Protein AF-A0A0E2YXA4-F1 (afdb_monomer_lite)

Secondary structure (DSSP, 8-state):
---TTTSS-HHHHHHHHHHHSPTT-----------HHHHIIIIIIIIIIS--S-TTSS-GGGPPPHHHHHHHHHHTT---------

Organism: NCBI:txid314279

Structure (mmCIF, N/CA/C/O backbone):
data_AF-A0A0E2YXA4-F1
#
_entry.id   AF-A0A0E2YXA4-F1
#
loop_
_atom_site.group_PDB
_atom_site.id
_atom_site.type_symbol
_atom_site.label_atom_id
_atom_site.label_alt_id
_atom_site.label_comp_id
_atom_site.label_asym_id
_atom_site.label_entity_id
_atom_site.label_seq_id
_atom_site.pdbx_PDB_ins_code
_atom_site.Cartn_x
_atom_site.Cartn_y
_atom_site.Cartn_z
_atom_site.occupancy
_atom_site.B_iso_or_equiv
_atom_site.auth_seq_id
_atom_site.auth_comp_id
_atom_site.auth_asym_id
_atom_site.auth_atom_id
_atom_site.pdbx_PDB_model_num
ATOM 1 N N . MET A 1 1 ? 7.329 1.505 2.737 1.00 46.97 1 MET A N 1
ATOM 2 C CA . MET A 1 1 ? 7.700 0.075 2.711 1.00 46.97 1 MET A CA 1
ATOM 3 C C . MET A 1 1 ? 6.934 -0.515 1.537 1.00 46.97 1 MET A C 1
ATOM 5 O O . MET A 1 1 ? 5.742 -0.764 1.669 1.00 46.97 1 MET A O 1
ATOM 9 N N . GLU A 1 2 ? 7.570 -0.625 0.371 1.00 59.03 2 GLU A N 1
ATOM 10 C CA . GLU A 1 2 ? 6.926 -1.117 -0.857 1.00 59.03 2 GLU A CA 1
ATOM 11 C C . GLU A 1 2 ? 6.851 -2.646 -0.792 1.00 59.03 2 GLU A C 1
ATOM 13 O O . GLU A 1 2 ? 7.736 -3.352 -1.254 1.00 59.03 2 GLU A O 1
ATOM 18 N N . MET A 1 3 ? 5.858 -3.159 -0.063 1.00 69.94 3 MET A N 1
ATOM 19 C CA . MET A 1 3 ? 5.714 -4.595 0.214 1.00 69.94 3 MET A CA 1
ATOM 20 C C . MET A 1 3 ? 4.454 -5.179 -0.431 1.00 69.94 3 MET A C 1
ATOM 22 O O . MET A 1 3 ? 4.468 -6.321 -0.886 1.00 69.94 3 MET A O 1
ATOM 26 N N . LEU A 1 4 ? 3.384 -4.382 -0.549 1.00 68.38 4 LEU A N 1
ATOM 27 C CA . LEU A 1 4 ? 2.093 -4.841 -1.075 1.00 68.38 4 LEU A CA 1
ATOM 28 C C . LEU A 1 4 ? 2.134 -5.231 -2.563 1.00 68.38 4 LEU A C 1
ATOM 30 O O . LEU A 1 4 ? 1.330 -6.049 -2.994 1.00 68.38 4 LEU A O 1
ATOM 34 N N . GLU A 1 5 ? 3.073 -4.690 -3.336 1.00 62.75 5 GLU A N 1
ATOM 35 C CA . GLU A 1 5 ? 3.259 -5.026 -4.756 1.00 62.75 5 GLU A CA 1
ATOM 36 C C . GLU A 1 5 ? 4.086 -6.300 -4.986 1.00 62.75 5 GLU A C 1
ATOM 38 O O . GLU A 1 5 ? 4.113 -6.834 -6.091 1.00 62.75 5 GLU A O 1
ATOM 43 N N . HIS A 1 6 ? 4.732 -6.829 -3.945 1.00 69.38 6 HIS A N 1
ATOM 44 C CA . HIS A 1 6 ? 5.535 -8.051 -4.032 1.00 69.38 6 HIS A CA 1
ATOM 45 C C . HIS A 1 6 ? 4.827 -9.284 -3.458 1.00 69.38 6 HIS A C 1
ATOM 47 O O . HIS A 1 6 ? 5.357 -10.392 -3.551 1.00 69.38 6 HIS A O 1
ATOM 53 N N . VAL A 1 7 ? 3.632 -9.118 -2.884 1.00 74.94 7 VAL A N 1
ATOM 54 C CA . VAL A 1 7 ? 2.840 -10.226 -2.336 1.00 74.94 7 VAL A CA 1
ATOM 55 C C . VAL A 1 7 ? 1.809 -10.737 -3.349 1.00 74.94 7 VAL A C 1
ATOM 57 O O . VAL A 1 7 ? 1.243 -9.948 -4.104 1.00 74.94 7 VAL A O 1
ATOM 60 N N . PRO A 1 8 ? 1.523 -12.053 -3.366 1.00 72.56 8 PRO A N 1
ATOM 61 C CA . PRO A 1 8 ? 0.571 -12.637 -4.312 1.00 72.56 8 PRO A CA 1
ATOM 62 C C . PRO A 1 8 ? -0.884 -12.219 -4.046 1.00 72.56 8 PRO A C 1
ATOM 64 O O . PRO A 1 8 ? -1.669 -12.138 -4.985 1.00 72.56 8 PRO A O 1
ATOM 67 N N . ASP A 1 9 ? -1.243 -11.934 -2.789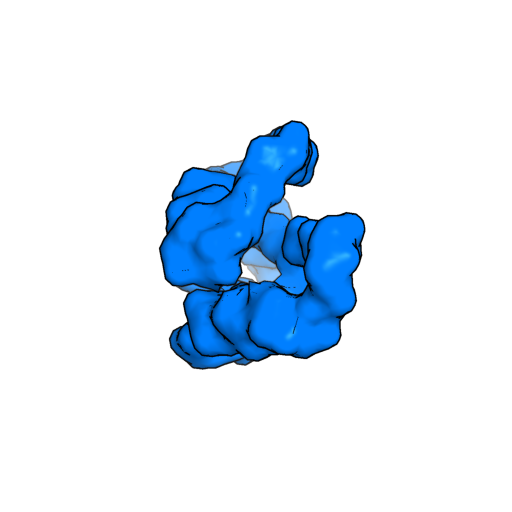 1.00 83.00 9 ASP A N 1
ATOM 68 C CA . ASP A 1 9 ? -2.567 -11.428 -2.411 1.00 83.00 9 ASP A CA 1
ATOM 69 C C . ASP A 1 9 ? -2.448 -10.260 -1.407 1.00 83.00 9 ASP A C 1
ATOM 71 O O . ASP A 1 9 ? -2.349 -10.496 -0.197 1.00 83.00 9 ASP A O 1
ATOM 75 N N . PRO A 1 10 ? -2.485 -8.993 -1.864 1.00 84.94 10 PRO A N 1
ATOM 76 C CA . PRO A 1 10 ? -2.411 -7.828 -0.980 1.00 84.94 10 PRO A CA 1
ATOM 77 C C . PRO A 1 10 ? -3.616 -7.708 -0.033 1.00 84.94 10 PRO A C 1
ATOM 79 O O . PRO A 1 10 ? -3.489 -7.134 1.050 1.00 84.94 10 PRO A O 1
ATOM 82 N N . MET A 1 11 ? -4.775 -8.283 -0.379 1.00 86.31 11 MET A N 1
ATOM 83 C CA . MET A 1 11 ? -5.951 -8.266 0.495 1.00 86.31 11 MET A CA 1
ATOM 84 C C . MET A 1 11 ? -5.723 -9.137 1.736 1.00 86.31 11 MET A C 1
ATOM 86 O O . MET A 1 11 ? -6.130 -8.758 2.836 1.00 86.31 11 MET A O 1
ATOM 90 N N . SER A 1 12 ? -5.044 -10.278 1.595 1.00 87.94 12 SER A N 1
ATOM 91 C CA . SER A 1 12 ? -4.696 -11.122 2.746 1.00 87.94 12 SER A CA 1
ATOM 92 C C . SER A 1 12 ? -3.850 -10.367 3.779 1.00 87.94 12 SER A C 1
ATOM 94 O O . SER A 1 12 ? -4.145 -10.422 4.974 1.00 87.94 12 SER A O 1
ATOM 96 N N . VAL A 1 13 ? -2.873 -9.578 3.317 1.00 88.69 13 VAL A N 1
ATOM 97 C CA . VAL A 1 13 ? -1.998 -8.765 4.173 1.00 88.69 13 VAL A CA 1
ATOM 98 C C . VAL A 1 13 ? -2.793 -7.672 4.876 1.00 88.69 13 VAL A C 1
ATOM 100 O O . VAL A 1 13 ? -2.699 -7.533 6.092 1.00 88.69 13 VAL A O 1
ATOM 103 N N . ILE A 1 14 ? -3.635 -6.938 4.142 1.00 89.06 14 ILE A N 1
ATOM 104 C CA . ILE A 1 14 ? -4.461 -5.867 4.718 1.00 89.06 14 ILE A CA 1
ATOM 105 C C . ILE A 1 14 ? -5.407 -6.424 5.793 1.00 89.06 14 ILE A C 1
ATOM 107 O O . ILE A 1 14 ? -5.544 -5.818 6.856 1.00 89.06 14 ILE A O 1
ATOM 111 N N . ARG A 1 15 ? -6.012 -7.601 5.569 1.00 90.06 15 ARG A N 1
ATOM 112 C CA . ARG A 1 15 ? -6.854 -8.276 6.574 1.00 90.06 15 ARG A CA 1
ATOM 113 C C . ARG A 1 15 ? -6.065 -8.691 7.808 1.00 90.06 15 ARG A C 1
ATOM 115 O O . ARG A 1 15 ? -6.532 -8.457 8.918 1.00 90.06 15 ARG A O 1
ATOM 122 N N . ALA A 1 16 ? -4.886 -9.282 7.628 1.00 90.00 16 ALA A N 1
ATOM 123 C CA . ALA A 1 16 ? -4.036 -9.680 8.745 1.00 90.00 16 ALA A CA 1
ATOM 124 C C . ALA A 1 16 ? -3.614 -8.461 9.581 1.00 90.00 16 ALA A C 1
ATOM 126 O O . ALA A 1 16 ? -3.732 -8.480 10.804 1.00 90.00 16 ALA A O 1
ATOM 127 N N . CYS A 1 17 ? -3.207 -7.366 8.931 1.00 90.38 17 CYS A N 1
ATOM 128 C CA . CYS A 1 17 ? -2.894 -6.112 9.615 1.00 90.38 17 CYS A CA 1
ATOM 129 C C . CYS A 1 17 ? -4.104 -5.565 10.386 1.00 90.38 17 CYS A C 1
ATOM 131 O O . CYS A 1 17 ? -3.949 -5.160 11.535 1.00 90.38 17 CYS A O 1
ATOM 133 N N . ALA A 1 18 ? -5.302 -5.589 9.791 1.00 89.50 18 ALA A N 1
ATOM 134 C CA . ALA A 1 18 ? -6.529 -5.142 10.450 1.00 89.50 18 ALA A CA 1
ATOM 135 C C . ALA A 1 18 ? -6.876 -5.982 11.691 1.00 89.50 18 ALA A C 1
ATOM 137 O O . ALA A 1 18 ? -7.272 -5.427 12.710 1.00 89.50 18 ALA A O 1
ATOM 138 N N . GLN A 1 19 ? -6.683 -7.303 11.634 1.00 90.31 19 GLN A N 1
ATOM 139 C CA . GLN A 1 19 ? -6.933 -8.209 12.763 1.00 90.31 19 GLN A CA 1
ATOM 140 C C . GLN A 1 19 ? -5.917 -8.056 13.901 1.00 90.31 19 GLN A C 1
ATOM 142 O O . GLN A 1 19 ? -6.259 -8.263 15.063 1.00 90.31 19 GLN A O 1
ATOM 147 N N . LEU A 1 20 ? -4.666 -7.725 13.573 1.00 91.25 20 LEU A N 1
ATOM 148 C CA . LEU A 1 20 ? -3.582 -7.577 14.547 1.00 91.25 20 LEU A CA 1
ATOM 149 C C . LEU A 1 20 ? -3.533 -6.186 15.188 1.00 91.25 20 LEU A C 1
ATOM 151 O O . LEU A 1 20 ? -2.907 -6.010 16.236 1.00 91.25 20 LEU A O 1
ATOM 155 N N . ALA A 1 21 ? -4.155 -5.186 14.564 1.00 89.75 21 ALA A N 1
ATOM 156 C CA . ALA A 1 21 ? -4.212 -3.845 15.114 1.00 89.75 21 ALA A CA 1
ATOM 157 C C . ALA A 1 21 ? -5.046 -3.814 16.402 1.00 89.75 21 ALA A C 1
ATOM 159 O O . ALA A 1 21 ? -6.086 -4.459 16.530 1.00 89.75 21 ALA A O 1
ATOM 160 N N . LYS A 1 22 ? -4.595 -3.015 17.375 1.00 89.94 22 LYS A N 1
ATOM 161 C CA . LYS A 1 22 ? -5.400 -2.725 18.567 1.00 89.94 22 LYS A CA 1
ATOM 162 C C . LYS A 1 22 ? -6.680 -1.982 18.153 1.00 89.94 22 LYS A C 1
ATOM 164 O O . LYS A 1 22 ? -6.641 -1.237 17.172 1.00 89.94 22 LYS A O 1
ATOM 169 N N . PRO A 1 23 ? -7.782 -2.098 18.915 1.00 86.12 23 PRO A N 1
ATOM 170 C CA . PRO A 1 23 ? -8.954 -1.251 18.711 1.00 86.12 23 PRO A CA 1
ATOM 171 C C . PRO A 1 23 ? -8.557 0.234 18.687 1.00 86.12 23 PRO A C 1
ATOM 173 O O . PRO A 1 23 ? -7.807 0.677 19.558 1.00 86.12 23 PRO A O 1
ATOM 176 N N . ASN A 1 24 ? -9.038 0.986 17.691 1.00 84.12 24 ASN A N 1
ATOM 177 C CA . ASN A 1 24 ? -8.660 2.386 17.418 1.00 84.12 24 ASN A CA 1
ATOM 178 C C . ASN A 1 24 ? -7.166 2.612 17.094 1.00 84.12 24 ASN A C 1
ATOM 180 O O . ASN A 1 24 ? -6.660 3.729 17.199 1.00 84.12 24 ASN A O 1
ATOM 184 N N . GLY A 1 25 ? -6.441 1.554 16.731 1.00 86.44 25 GLY A N 1
ATOM 185 C CA . GLY A 1 25 ? -5.070 1.636 16.249 1.00 86.44 25 GLY A CA 1
ATOM 186 C C . GLY A 1 25 ? -4.992 2.171 14.820 1.00 86.44 25 GLY A C 1
ATOM 187 O O . GLY A 1 25 ? -5.926 2.040 14.033 1.00 86.44 25 GLY A O 1
ATOM 188 N N . TRP A 1 26 ? -3.839 2.742 14.481 1.00 88.12 26 TRP A N 1
ATOM 189 C CA . TRP A 1 26 ? -3.560 3.260 13.145 1.00 88.12 26 TRP A CA 1
ATOM 190 C C . TRP A 1 26 ? -2.771 2.244 12.330 1.00 88.12 26 TRP A C 1
ATOM 192 O O . TRP A 1 26 ? -1.820 1.641 12.831 1.00 88.12 26 TRP A O 1
ATOM 202 N N . ILE A 1 27 ? -3.136 2.099 11.058 1.00 87.88 27 ILE A N 1
ATOM 203 C CA . ILE A 1 27 ? -2.397 1.293 10.088 1.00 87.88 27 ILE A CA 1
ATOM 204 C C . ILE A 1 27 ? -2.043 2.189 8.909 1.00 87.88 27 ILE A C 1
ATOM 206 O O . ILE A 1 27 ? -2.902 2.867 8.350 1.00 87.88 27 ILE A O 1
ATOM 210 N N . PHE A 1 28 ? -0.771 2.176 8.529 1.00 87.94 28 PHE A N 1
ATOM 211 C CA . PHE A 1 28 ? -0.260 2.942 7.402 1.00 87.94 28 PHE A CA 1
ATOM 212 C C . PHE A 1 28 ? 0.155 1.978 6.296 1.00 87.94 28 PHE A C 1
ATOM 214 O O . PHE A 1 28 ? 0.980 1.092 6.519 1.00 87.94 28 PHE A O 1
ATOM 221 N N . PHE A 1 29 ? -0.402 2.168 5.103 1.00 85.88 29 PHE A N 1
ATOM 222 C CA . PHE A 1 29 ? -0.034 1.417 3.906 1.00 85.88 29 PHE A CA 1
ATOM 223 C C . PHE A 1 29 ? 0.649 2.350 2.902 1.00 85.88 29 PHE A C 1
ATOM 225 O O . PHE A 1 29 ? 0.201 3.476 2.692 1.00 85.88 29 PHE A O 1
ATOM 232 N N . SER A 1 30 ? 1.720 1.872 2.270 1.00 81.69 30 SER A N 1
ATOM 233 C CA . SER A 1 30 ? 2.429 2.556 1.179 1.00 81.69 30 SER A CA 1
ATOM 234 C C . SER A 1 30 ? 2.544 1.617 -0.021 1.00 81.69 30 SER A C 1
ATOM 236 O O . SER A 1 30 ? 2.846 0.437 0.167 1.00 81.69 30 SER A O 1
ATOM 238 N N . THR A 1 31 ? 2.274 2.124 -1.223 1.00 79.00 31 THR A N 1
ATOM 239 C CA . THR A 1 31 ? 2.374 1.378 -2.485 1.00 79.00 31 THR A CA 1
ATOM 240 C C . THR A 1 31 ? 2.665 2.331 -3.643 1.00 79.00 31 THR A C 1
ATOM 242 O O . THR A 1 31 ? 2.283 3.508 -3.588 1.00 79.00 31 THR A O 1
ATOM 245 N N . ILE A 1 32 ? 3.268 1.824 -4.718 1.00 77.38 32 ILE A N 1
ATOM 246 C CA . ILE A 1 32 ? 3.435 2.562 -5.965 1.00 77.38 32 ILE A CA 1
ATOM 247 C C . ILE A 1 32 ? 2.088 2.676 -6.688 1.00 77.38 32 ILE A C 1
ATOM 249 O O . ILE A 1 32 ? 1.463 1.684 -7.072 1.00 77.38 32 ILE A O 1
ATOM 253 N N . ASN A 1 33 ? 1.649 3.917 -6.930 1.00 79.56 33 ASN A N 1
ATOM 254 C CA . ASN A 1 33 ? 0.440 4.172 -7.706 1.00 79.56 33 ASN A CA 1
ATOM 255 C C . ASN A 1 33 ? 0.625 3.706 -9.156 1.00 79.56 33 ASN A C 1
ATOM 257 O O . ASN A 1 33 ? 1.506 4.191 -9.878 1.00 79.56 33 ASN A O 1
ATOM 261 N N . ARG A 1 34 ? -0.285 2.838 -9.609 1.00 77.12 34 ARG A N 1
ATOM 262 C CA . ARG A 1 34 ? -0.422 2.430 -11.010 1.00 77.12 34 ARG A CA 1
ATOM 263 C C . ARG A 1 34 ? -0.971 3.572 -11.869 1.00 77.12 34 ARG A C 1
ATOM 265 O O . ARG A 1 34 ? -2.139 3.579 -12.268 1.00 77.12 34 ARG A O 1
ATOM 272 N N . ASN A 1 35 ? -0.101 4.527 -12.179 1.00 76.69 35 ASN A N 1
ATOM 273 C CA . ASN A 1 35 ? -0.352 5.606 -13.125 1.00 76.69 35 ASN A CA 1
ATOM 274 C C . ASN A 1 35 ? 0.700 5.584 -14.265 1.00 76.69 35 ASN A C 1
ATOM 276 O O . ASN A 1 35 ? 1.755 4.957 -14.123 1.00 76.69 35 ASN A O 1
ATOM 280 N N . PRO A 1 36 ? 0.426 6.206 -15.425 1.00 69.31 36 PRO A N 1
ATOM 281 C CA . PRO A 1 36 ? 1.350 6.187 -16.564 1.00 69.31 36 PRO A CA 1
ATOM 282 C C . PRO A 1 36 ? 2.685 6.899 -16.295 1.00 69.31 36 PRO A C 1
ATOM 284 O O . PRO A 1 36 ? 3.693 6.568 -16.914 1.00 69.31 36 PRO A O 1
ATOM 287 N N . LYS A 1 37 ? 2.717 7.858 -15.358 1.00 70.62 37 LYS A N 1
ATOM 288 C CA . LYS A 1 37 ? 3.948 8.561 -14.967 1.00 70.62 37 LYS A CA 1
ATOM 289 C C . LYS A 1 37 ? 4.883 7.630 -14.193 1.00 70.62 37 LYS A C 1
ATOM 291 O O . LYS A 1 37 ? 6.062 7.566 -14.515 1.00 70.62 37 LYS A O 1
ATOM 296 N N . SER A 1 38 ? 4.357 6.858 -13.242 1.00 70.50 38 SER A N 1
ATOM 297 C CA . SER A 1 38 ? 5.095 5.842 -12.488 1.00 70.50 38 SER A CA 1
ATOM 298 C C . SER A 1 38 ? 5.667 4.778 -13.421 1.00 70.50 38 SER A C 1
ATOM 300 O O . SER A 1 38 ? 6.820 4.404 -13.265 1.00 70.50 38 SER A O 1
ATOM 302 N N . TYR A 1 39 ? 4.913 4.352 -14.444 1.00 69.75 39 TYR A N 1
ATOM 303 C CA . TYR A 1 39 ? 5.430 3.458 -15.490 1.00 69.75 39 TYR A CA 1
ATOM 304 C C . TYR A 1 39 ? 6.625 4.071 -16.235 1.00 69.75 39 TYR A C 1
ATOM 306 O O . TYR A 1 39 ? 7.666 3.435 -16.390 1.00 69.75 39 TYR A O 1
ATOM 314 N N . LEU A 1 40 ? 6.490 5.328 -16.669 1.00 74.25 40 LEU A N 1
ATOM 315 C CA . LEU A 1 40 ? 7.531 6.028 -17.417 1.00 74.25 40 LEU A CA 1
ATOM 316 C C . LEU A 1 40 ? 8.810 6.223 -16.588 1.00 74.25 40 LEU A C 1
ATOM 318 O O . LEU A 1 40 ? 9.901 6.031 -17.110 1.00 74.25 40 LEU A O 1
ATOM 322 N N . PHE A 1 41 ? 8.703 6.567 -15.305 1.00 70.50 41 PHE A N 1
ATOM 323 C CA . PHE A 1 41 ? 9.879 6.772 -14.456 1.00 70.50 41 PHE A CA 1
ATOM 324 C C . PHE A 1 41 ? 10.492 5.459 -13.951 1.00 70.50 41 PHE A C 1
ATOM 326 O O . PHE A 1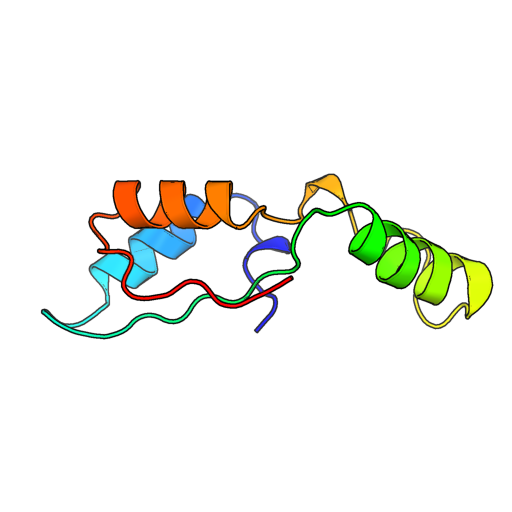 41 ? 11.705 5.282 -14.063 1.00 70.50 41 PHE A O 1
ATOM 333 N N . ALA A 1 42 ? 9.677 4.538 -13.424 1.00 65.75 42 ALA A N 1
ATOM 334 C CA . ALA A 1 42 ? 10.171 3.318 -12.784 1.00 65.75 42 ALA A CA 1
ATOM 335 C C . ALA A 1 42 ? 10.642 2.270 -13.797 1.00 65.75 42 ALA A C 1
ATOM 337 O O . ALA A 1 42 ? 11.676 1.649 -13.591 1.00 65.75 42 ALA A O 1
ATOM 338 N N . ILE A 1 43 ? 9.919 2.095 -14.906 1.00 68.44 43 ILE A N 1
ATOM 339 C CA . ILE A 1 43 ? 10.261 1.075 -15.902 1.00 68.44 43 ILE A CA 1
ATOM 340 C C . ILE A 1 43 ? 11.123 1.705 -16.988 1.00 68.44 43 ILE A C 1
ATOM 342 O O . ILE A 1 43 ? 12.289 1.354 -17.135 1.00 68.44 43 ILE A O 1
ATOM 346 N N . ILE A 1 44 ? 10.605 2.691 -17.723 1.00 68.25 44 ILE A N 1
ATOM 347 C CA . ILE A 1 44 ? 11.348 3.250 -18.864 1.00 68.25 44 ILE A CA 1
ATOM 348 C C . ILE A 1 44 ? 12.594 4.017 -18.390 1.00 68.25 44 ILE A C 1
ATOM 350 O O . ILE A 1 44 ? 13.684 3.797 -18.911 1.00 68.25 44 ILE A O 1
ATOM 354 N N . GLY A 1 45 ? 12.461 4.875 -17.379 1.00 70.44 45 GLY A N 1
ATOM 355 C CA . GLY A 1 45 ? 13.569 5.662 -16.843 1.00 70.44 45 GLY A CA 1
ATOM 356 C C . GLY A 1 45 ? 14.652 4.797 -16.203 1.00 70.44 45 GLY A C 1
ATOM 357 O O . GLY A 1 45 ? 15.798 4.813 -16.651 1.00 70.44 45 GLY A O 1
ATOM 358 N N . ALA A 1 46 ? 14.304 4.033 -15.168 1.00 64.69 46 ALA A N 1
ATOM 359 C CA . ALA A 1 46 ? 15.299 3.308 -14.381 1.00 64.69 46 ALA A CA 1
ATOM 360 C C . ALA A 1 46 ? 15.811 2.018 -15.050 1.00 64.69 46 ALA A C 1
ATOM 362 O O . ALA A 1 46 ? 17.012 1.751 -14.979 1.00 64.69 46 ALA A O 1
ATOM 363 N N . GLU A 1 47 ? 14.952 1.237 -15.718 1.00 65.69 47 GLU A N 1
ATOM 364 C CA . GLU A 1 47 ? 15.357 -0.047 -16.319 1.00 65.69 47 GLU A CA 1
ATOM 365 C C . GLU A 1 47 ? 15.868 0.096 -17.757 1.00 65.69 47 GLU A C 1
ATOM 367 O O . GLU A 1 47 ? 16.833 -0.568 -18.132 1.00 65.69 47 GLU A O 1
ATOM 372 N N . TYR A 1 48 ? 15.247 0.946 -18.585 1.00 64.94 48 TYR A N 1
ATOM 373 C CA . TYR A 1 48 ? 15.591 1.025 -20.015 1.00 64.94 48 TYR A CA 1
ATOM 374 C C . TYR A 1 48 ? 16.576 2.142 -20.361 1.00 64.94 48 TYR A C 1
ATOM 376 O O . TYR A 1 48 ? 17.416 1.938 -21.235 1.00 64.94 48 TYR A O 1
ATOM 384 N N . VAL A 1 49 ? 16.484 3.306 -19.710 1.00 75.00 49 VAL A N 1
ATOM 385 C CA . VAL A 1 49 ? 17.332 4.469 -20.027 1.00 75.00 49 VAL A CA 1
ATOM 386 C C . VAL A 1 49 ? 18.573 4.518 -19.141 1.00 75.00 49 VAL A C 1
ATOM 388 O O . VAL A 1 49 ? 19.683 4.647 -19.647 1.00 75.00 49 VAL A O 1
ATOM 391 N N . LEU A 1 50 ? 18.399 4.411 -17.823 1.00 73.31 50 LEU A N 1
ATOM 392 C CA . LEU A 1 50 ? 19.492 4.548 -16.857 1.00 73.31 50 LEU A CA 1
ATOM 393 C C . LEU A 1 50 ? 20.192 3.218 -16.539 1.00 73.31 50 LEU A C 1
ATOM 395 O O . LEU A 1 50 ? 21.276 3.237 -15.963 1.00 73.31 50 LEU A O 1
ATOM 399 N N . ASN A 1 51 ? 19.593 2.083 -16.922 1.00 65.94 51 ASN A N 1
ATOM 400 C CA . ASN A 1 51 ? 20.113 0.725 -16.712 1.00 65.94 51 ASN A CA 1
ATOM 401 C C . ASN A 1 51 ? 20.534 0.452 -15.250 1.00 65.94 51 ASN A C 1
ATOM 403 O O . ASN A 1 51 ? 21.478 -0.291 -14.985 1.00 65.94 51 ASN A O 1
ATOM 407 N N . LEU A 1 52 ? 19.847 1.094 -14.300 1.00 65.94 52 LEU A N 1
ATOM 408 C CA . LEU A 1 52 ? 20.130 1.016 -12.864 1.00 65.94 52 LEU A CA 1
ATOM 409 C C . LEU A 1 52 ? 19.622 -0.295 -12.253 1.00 65.94 52 LEU A C 1
ATOM 411 O O . LEU A 1 52 ? 20.085 -0.695 -11.187 1.00 65.94 52 LEU A O 1
ATOM 415 N N . LEU A 1 53 ? 18.665 -0.952 -12.915 1.00 63.19 53 LEU A N 1
ATOM 416 C CA . LEU A 1 53 ? 18.027 -2.184 -12.462 1.00 63.19 53 LEU A CA 1
ATOM 417 C C . LEU A 1 53 ? 17.854 -3.172 -13.626 1.00 63.19 53 LEU A C 1
ATOM 419 O O . LEU A 1 53 ? 17.655 -2.742 -14.766 1.00 63.19 53 LEU A O 1
ATOM 423 N N . PRO A 1 54 ? 17.904 -4.493 -13.363 1.00 62.44 54 PRO A N 1
ATOM 424 C CA . PRO A 1 54 ? 17.638 -5.510 -14.372 1.00 62.44 54 PRO A CA 1
ATOM 425 C C . PRO A 1 54 ? 16.251 -5.326 -14.990 1.00 62.44 54 PRO A C 1
ATOM 427 O O . PRO A 1 54 ? 15.279 -5.037 -14.290 1.00 62.44 54 PRO A O 1
ATOM 430 N N . ARG A 1 55 ? 16.145 -5.535 -16.302 1.00 60.94 55 ARG A N 1
ATOM 431 C CA . ARG A 1 55 ? 14.866 -5.455 -17.017 1.00 60.94 55 ARG A CA 1
ATOM 432 C C . ARG A 1 55 ? 13.853 -6.443 -16.441 1.00 60.94 55 ARG A C 1
ATOM 434 O O . ARG A 1 55 ? 14.164 -7.624 -16.296 1.00 60.94 55 ARG A O 1
ATOM 441 N N . GLY A 1 56 ? 12.641 -5.961 -16.182 1.00 63.88 56 GLY A N 1
ATOM 442 C CA . GLY A 1 56 ? 11.552 -6.759 -15.620 1.00 63.88 56 GLY A CA 1
ATOM 443 C C . GLY A 1 56 ? 11.575 -6.849 -14.094 1.00 63.88 56 GLY A C 1
ATOM 444 O O . GLY A 1 56 ? 10.904 -7.711 -13.535 1.00 63.88 56 GLY A O 1
ATOM 445 N N . THR A 1 57 ? 12.329 -5.974 -13.420 1.00 60.66 57 THR A N 1
ATOM 446 C CA . THR A 1 57 ? 12.321 -5.881 -11.952 1.00 60.66 57 THR A CA 1
ATOM 447 C C . THR A 1 57 ? 10.995 -5.301 -11.446 1.00 60.66 57 THR A C 1
ATOM 449 O O . THR A 1 57 ? 10.499 -5.733 -10.406 1.00 60.66 57 THR A O 1
ATOM 452 N N . HIS A 1 58 ? 10.370 -4.390 -12.201 1.00 65.81 58 HIS A N 1
ATOM 453 C CA . HIS A 1 58 ? 9.047 -3.855 -11.888 1.00 65.81 58 HIS A CA 1
ATOM 454 C C . HIS A 1 58 ? 7.979 -4.369 -12.856 1.00 65.81 58 HIS A C 1
ATOM 456 O O . HIS A 1 58 ? 7.942 -4.031 -14.041 1.00 65.81 58 HIS A O 1
ATOM 462 N N . GLU A 1 59 ? 7.026 -5.131 -12.327 1.00 62.81 59 GLU A N 1
ATOM 463 C CA . GLU A 1 59 ? 5.822 -5.506 -13.060 1.00 62.81 59 GLU A CA 1
ATOM 464 C C . GLU A 1 59 ? 4.724 -4.470 -12.809 1.00 62.81 59 GLU A C 1
ATOM 466 O O . GLU A 1 59 ? 4.080 -4.465 -11.763 1.00 62.81 59 GLU A O 1
ATOM 471 N N . TYR A 1 60 ? 4.447 -3.621 -13.802 1.00 61.88 60 TYR A N 1
ATOM 472 C CA . TYR A 1 60 ? 3.392 -2.598 -13.725 1.00 61.88 60 TYR A CA 1
ATOM 473 C C . TYR A 1 60 ? 2.013 -3.144 -13.320 1.00 61.88 60 TYR A C 1
ATOM 475 O O . TYR A 1 60 ? 1.193 -2.439 -12.730 1.00 61.88 60 TYR A O 1
ATOM 483 N N . ALA A 1 61 ? 1.746 -4.412 -13.640 1.00 62.78 61 ALA A N 1
ATOM 484 C CA . ALA A 1 61 ? 0.515 -5.096 -13.268 1.00 62.78 61 ALA A CA 1
ATOM 485 C C . ALA A 1 61 ? 0.347 -5.253 -11.746 1.00 62.78 61 ALA A C 1
ATOM 487 O O . ALA A 1 61 ? -0.789 -5.323 -11.281 1.00 62.78 61 ALA A O 1
ATOM 488 N N . LYS A 1 62 ? 1.451 -5.275 -10.989 1.00 66.75 62 LYS A N 1
ATOM 489 C CA . LYS A 1 62 ? 1.468 -5.444 -9.532 1.00 66.75 62 LYS A CA 1
ATOM 490 C C . LYS A 1 62 ? 1.283 -4.135 -8.761 1.00 66.75 62 LYS A C 1
ATOM 492 O O . LYS A 1 62 ? 1.018 -4.170 -7.563 1.00 66.75 62 LYS A O 1
ATOM 497 N N . PHE A 1 63 ? 1.367 -2.987 -9.434 1.00 76.75 63 PHE A N 1
ATOM 498 C CA . PHE A 1 63 ? 1.108 -1.690 -8.811 1.00 76.75 63 PHE A CA 1
ATOM 499 C C . PHE A 1 63 ? -0.367 -1.546 -8.426 1.00 76.75 63 PHE A C 1
ATOM 501 O O . PHE A 1 63 ? -1.273 -1.860 -9.207 1.00 76.75 63 PHE A O 1
ATOM 508 N N . ILE A 1 64 ? -0.611 -1.007 -7.234 1.00 81.12 64 ILE A N 1
ATOM 509 C CA . ILE A 1 64 ? -1.950 -0.880 -6.661 1.00 81.12 64 ILE A CA 1
ATOM 510 C C . ILE A 1 64 ? -2.421 0.563 -6.837 1.00 81.12 64 ILE A C 1
ATOM 512 O O . ILE A 1 64 ? -1.754 1.518 -6.439 1.00 81.12 64 ILE A O 1
ATOM 516 N N . LYS A 1 65 ? -3.598 0.757 -7.440 1.00 84.75 65 LYS A N 1
ATOM 517 C CA . LYS A 1 65 ? -4.198 2.095 -7.506 1.00 84.75 65 LYS A CA 1
ATOM 518 C C . LYS A 1 65 ? -4.675 2.530 -6.116 1.00 84.75 65 LYS A C 1
ATOM 520 O O . LYS A 1 65 ? -5.211 1.705 -5.375 1.00 84.75 65 LYS A O 1
ATOM 525 N N . PRO A 1 66 ? -4.642 3.836 -5.803 1.00 84.44 66 PRO A N 1
ATOM 526 C CA . PRO A 1 66 ? -5.244 4.395 -4.594 1.00 84.44 66 PRO A CA 1
ATOM 527 C C . PRO A 1 66 ? -6.678 3.911 -4.338 1.00 84.44 66 PRO A C 1
ATOM 529 O O . PRO A 1 66 ? -7.035 3.564 -3.215 1.00 84.44 66 PRO A O 1
ATOM 532 N N . SER A 1 67 ? -7.495 3.818 -5.392 1.00 84.50 67 SER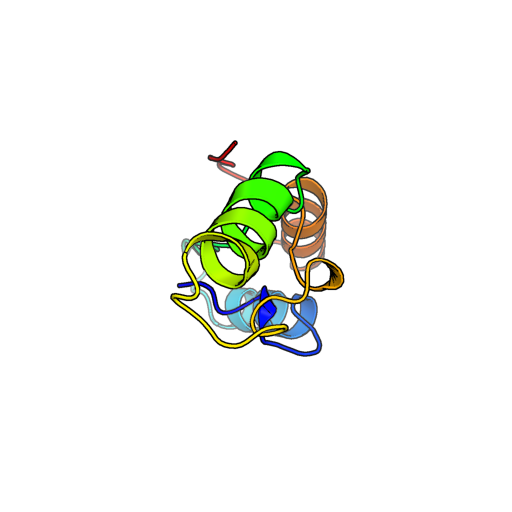 A N 1
ATOM 533 C CA . SER A 1 67 ? -8.873 3.325 -5.305 1.00 84.50 67 SER A CA 1
ATOM 534 C C . SER A 1 67 ? -8.968 1.831 -4.978 1.00 84.50 67 SER A C 1
ATOM 536 O O . SER A 1 67 ? -9.895 1.416 -4.282 1.00 84.50 67 SER A O 1
ATOM 538 N N . GLU A 1 68 ? -8.017 1.021 -5.449 1.00 85.94 68 GLU A N 1
ATOM 539 C CA . GLU A 1 68 ? -7.933 -0.408 -5.140 1.00 85.94 68 GLU A CA 1
ATOM 540 C C . GLU A 1 68 ? -7.543 -0.610 -3.676 1.00 85.94 68 GLU A C 1
ATOM 542 O O . GLU A 1 68 ? -8.221 -1.361 -2.976 1.00 85.94 68 GLU A O 1
ATOM 547 N N . LEU A 1 69 ? -6.540 0.132 -3.196 1.00 86.19 69 LEU A N 1
ATOM 548 C CA . LEU A 1 69 ? -6.117 0.108 -1.797 1.00 86.19 69 LEU A CA 1
ATOM 549 C C . LEU A 1 69 ? -7.242 0.562 -0.855 1.00 86.19 69 LEU A C 1
ATOM 551 O O . LEU A 1 69 ? -7.538 -0.123 0.121 1.00 86.19 69 LEU A O 1
ATOM 555 N N . ALA A 1 70 ? -7.930 1.662 -1.179 1.00 86.31 70 ALA A N 1
ATOM 556 C CA . ALA A 1 70 ? -9.060 2.155 -0.389 1.00 86.31 70 ALA A CA 1
ATOM 557 C C . ALA A 1 70 ? -10.210 1.135 -0.324 1.00 86.31 70 ALA A C 1
ATOM 559 O O . ALA A 1 70 ? -10.814 0.924 0.727 1.00 86.31 70 ALA A O 1
ATOM 560 N N . ARG A 1 71 ? -10.508 0.458 -1.442 1.00 88.75 71 ARG A N 1
ATOM 561 C CA . ARG A 1 71 ? -11.515 -0.611 -1.474 1.00 88.75 71 ARG A C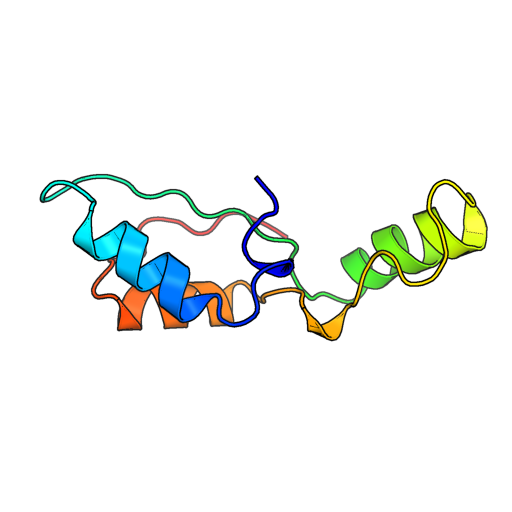A 1
ATOM 562 C C . ARG A 1 71 ? -11.104 -1.798 -0.602 1.00 88.75 71 ARG A C 1
ATOM 564 O O . ARG A 1 71 ? -11.946 -2.328 0.116 1.00 88.75 71 ARG A O 1
ATOM 571 N N . MET A 1 72 ? -9.839 -2.211 -0.655 1.00 89.69 72 MET A N 1
ATOM 572 C CA . MET A 1 72 ? -9.326 -3.288 0.194 1.00 89.69 72 MET A CA 1
ATOM 573 C C . MET A 1 72 ? -9.419 -2.913 1.678 1.00 89.69 72 MET A C 1
ATOM 575 O O . MET A 1 72 ? -9.937 -3.700 2.464 1.00 89.69 72 MET A O 1
ATOM 579 N N . ALA A 1 73 ? -9.018 -1.696 2.054 1.00 88.56 73 ALA A N 1
ATOM 580 C CA . ALA A 1 73 ? -9.119 -1.206 3.429 1.00 88.56 73 ALA A CA 1
ATOM 581 C C . ALA A 1 73 ? -10.563 -1.271 3.961 1.00 88.56 73 ALA A C 1
ATOM 583 O O . ALA A 1 73 ? -10.803 -1.881 5.003 1.00 88.56 73 ALA A O 1
ATOM 584 N N . ARG A 1 74 ? -11.542 -0.769 3.195 1.00 88.56 74 ARG A N 1
ATOM 585 C CA . ARG A 1 74 ? -12.966 -0.863 3.562 1.00 88.56 74 ARG A CA 1
ATOM 586 C C . ARG A 1 74 ? -13.455 -2.306 3.693 1.00 88.56 74 ARG A C 1
ATOM 588 O O . ARG A 1 74 ? -14.179 -2.627 4.630 1.00 88.56 74 ARG A O 1
ATOM 595 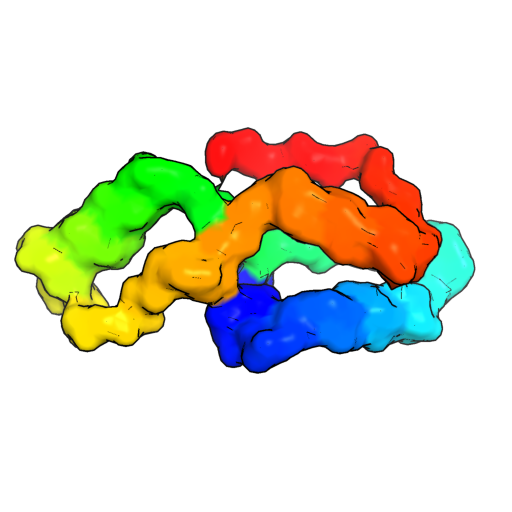N N . ASN A 1 75 ? -13.019 -3.197 2.801 1.00 89.69 75 ASN A N 1
ATOM 596 C CA . ASN A 1 75 ? -13.340 -4.627 2.878 1.00 89.69 75 ASN A CA 1
ATOM 597 C C . ASN A 1 75 ? -12.711 -5.332 4.095 1.00 89.69 75 ASN A C 1
ATOM 599 O O . ASN A 1 75 ? -13.143 -6.429 4.444 1.00 89.69 75 ASN A O 1
ATOM 603 N N . ALA A 1 76 ? -11.687 -4.741 4.714 1.00 89.06 76 ALA A N 1
ATOM 604 C CA . ALA A 1 76 ? -11.086 -5.196 5.966 1.00 89.06 76 ALA A CA 1
ATOM 605 C C . ALA A 1 76 ? -11.648 -4.463 7.199 1.00 89.06 76 ALA A C 1
ATOM 607 O O . ALA A 1 76 ? -11.057 -4.548 8.272 1.00 89.06 76 ALA A O 1
ATOM 608 N N . SER A 1 77 ? -12.768 -3.745 7.049 1.00 87.69 77 SER A N 1
ATOM 609 C CA . SER A 1 77 ? -13.400 -2.951 8.111 1.00 87.69 77 SER A CA 1
ATOM 610 C C . SER A 1 77 ? -12.509 -1.834 8.672 1.00 87.69 77 SER A C 1
ATOM 612 O O . SER A 1 77 ? -12.708 -1.396 9.802 1.00 87.69 77 SER A O 1
ATOM 614 N N . LEU A 1 78 ? -11.546 -1.351 7.880 1.00 86.31 78 LEU A N 1
ATOM 615 C CA . LEU A 1 78 ? -10.773 -0.152 8.193 1.00 86.31 78 LEU A CA 1
ATOM 616 C C . LEU A 1 78 ? -11.493 1.083 7.643 1.00 86.31 78 LEU A C 1
ATOM 618 O O . LEU A 1 78 ? -12.003 1.063 6.520 1.00 86.31 78 LEU A O 1
ATOM 622 N N . THR A 1 79 ? -11.494 2.164 8.418 1.00 81.88 79 THR A N 1
ATOM 623 C CA . THR A 1 79 ? -12.032 3.461 7.992 1.00 81.88 79 THR A CA 1
ATOM 624 C C . THR A 1 79 ? -10.939 4.265 7.297 1.00 81.88 79 THR A C 1
ATOM 626 O O . THR A 1 79 ? -9.841 4.424 7.832 1.00 81.88 79 THR A O 1
ATOM 629 N N . ASP A 1 80 ? -11.222 4.772 6.098 1.00 70.31 80 ASP A N 1
ATOM 630 C CA . ASP A 1 80 ? -10.299 5.647 5.383 1.00 70.31 80 ASP A CA 1
ATOM 631 C C . ASP A 1 80 ? -10.271 7.063 5.990 1.00 70.31 80 ASP A C 1
ATOM 633 O O . ASP A 1 80 ? -11.165 7.870 5.776 1.00 70.31 80 ASP A O 1
ATOM 637 N N . GLU A 1 81 ? -9.220 7.363 6.757 1.00 71.56 81 GLU A N 1
ATOM 638 C CA . GLU A 1 81 ? -8.977 8.695 7.339 1.00 71.56 81 GLU A CA 1
ATOM 639 C C . GLU A 1 81 ? -8.319 9.653 6.336 1.00 71.56 81 GLU A C 1
ATOM 641 O O . GLU A 1 81 ? -8.674 10.828 6.234 1.00 71.56 81 GLU A O 1
ATOM 646 N N . LYS A 1 82 ? -7.317 9.169 5.589 1.00 78.25 82 LYS A N 1
ATOM 647 C CA . LYS A 1 82 ? -6.528 10.019 4.694 1.00 78.25 82 LYS A CA 1
ATOM 648 C C . LYS A 1 82 ? -5.824 9.215 3.611 1.00 78.25 82 LYS A C 1
ATOM 650 O O . LYS A 1 82 ? -5.206 8.191 3.884 1.00 78.25 82 LYS A O 1
ATOM 655 N N . LEU A 1 83 ? -5.852 9.738 2.388 1.00 79.94 83 LEU A N 1
ATOM 656 C CA . LEU A 1 83 ? -5.134 9.197 1.238 1.00 79.94 83 LEU A CA 1
ATOM 657 C C . LEU A 1 83 ? -4.246 10.307 0.667 1.00 79.94 83 LEU A C 1
ATOM 659 O O . LEU A 1 83 ? -4.742 11.370 0.298 1.00 79.94 83 LEU A O 1
ATOM 663 N N . ILE A 1 84 ? -2.929 10.092 0.664 1.00 76.44 84 ILE A N 1
ATOM 664 C CA . ILE A 1 84 ? -1.930 11.073 0.213 1.00 76.44 84 ILE A CA 1
ATOM 665 C C . ILE A 1 84 ? -1.077 10.416 -0.867 1.00 76.44 84 ILE A C 1
ATOM 667 O O . ILE A 1 84 ? -0.526 9.340 -0.650 1.00 76.44 84 ILE A O 1
ATOM 671 N N . GLY A 1 85 ? -0.962 11.064 -2.019 1.00 75.38 85 GLY A N 1
ATOM 672 C CA . GLY A 1 85 ? -0.181 10.574 -3.148 1.00 75.38 85 GLY A CA 1
ATOM 673 C C . GLY A 1 85 ? -0.543 11.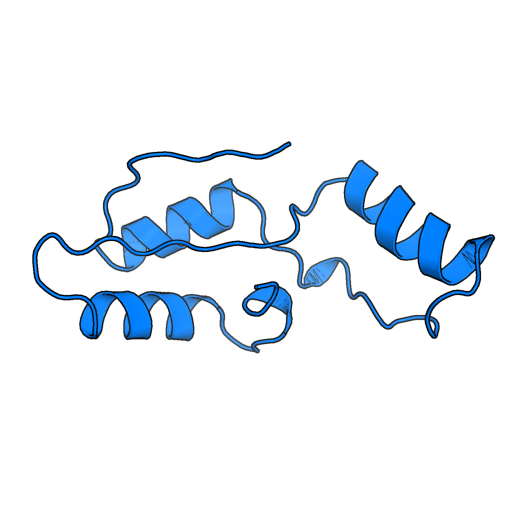305 -4.435 1.00 75.38 85 GLY A C 1
ATOM 674 O O . GLY A 1 85 ? -1.460 12.127 -4.449 1.00 75.38 85 GLY A O 1
ATOM 675 N N . MET A 1 86 ? 0.198 11.005 -5.501 1.00 57.94 86 MET A N 1
ATOM 676 C CA . MET A 1 86 ? -0.036 11.501 -6.863 1.00 57.94 86 MET A CA 1
ATOM 677 C C . MET A 1 86 ? -0.596 10.401 -7.750 1.00 57.94 86 MET A C 1
ATOM 679 O O . MET A 1 86 ? -0.093 9.260 -7.642 1.00 57.94 86 MET A O 1
#

InterPro domains:
  IPR010233 Ubiquinone biosynthesis O-methyltransferase [TIGR01983] (1-86)
  IPR029063 S-adenosyl-L-methionine-dependent methyltransferase superfamily [G3DSA:3.40.50.150] (1-86)
  IPR029063 S-adenosyl-L-methionine-dependent methyltransferase superfamily [SSF53335] (2-84)

pLDDT: mean 76.95, std 10.51, range [46.97, 91.25]

Sequence (86 aa):
MEMLEHVPDPMSVIRACAQLAKPNGWIFFSTINRNPKSYLFAIIGAEYVLNLLPRGTHEYAKFIKPSELARMARNASLTDEKLIGM

Foldseek 3Di:
DACLLVDPDSLVVLLVCLVPADVVGDDDDDFAALDVVSCCCVQCNCCPPVVVDDHPPDDSVSGAHLVRVCVSCVVSVHDDPDDDDD

Radius of gyration: 14.73 Å; chains: 1; bounding box: 34×24×39 Å